Protein AF-A0A7C5HF64-F1 (afdb_monomer)

Secondary structure (DSSP, 8-state):
------GGGSS-HHHHHHHHHHHHHHHHHHHH--HHHHHHHHHHHHHHHHHHHHHHHT---HHHHHHHHHHHHHHHH-S-TTHHHHHHHHHHHHHHHHHT---HHHHHHIIIIIIHHHHHHHHHHHHHHHHHHHHHHHH-

Mean predicted aligned error: 6.25 Å

Structure (mmCIF, N/CA/C/O backbone):
data_AF-A0A7C5HF64-F1
#
_entry.id   AF-A0A7C5HF64-F1
#
loop_
_atom_site.group_PDB
_atom_site.id
_atom_site.type_symbol
_atom_site.label_atom_id
_atom_site.label_alt_id
_atom_site.label_comp_id
_atom_site.label_asym_id
_atom_site.label_entity_id
_atom_site.label_seq_id
_atom_site.pdbx_PDB_ins_code
_atom_site.Cartn_x
_atom_site.Cartn_y
_atom_site.Cartn_z
_atom_site.occupancy
_atom_site.B_iso_or_equiv
_atom_site.auth_seq_id
_atom_site.auth_comp_id
_atom_site.auth_asym_id
_atom_site.auth_atom_id
_atom_site.pdbx_PDB_model_num
ATOM 1 N N . MET A 1 1 ? -4.731 -52.697 -15.157 1.00 44.19 1 MET A N 1
ATOM 2 C CA . MET A 1 1 ? -3.713 -51.680 -15.493 1.00 44.19 1 MET A CA 1
ATOM 3 C C . MET A 1 1 ? -4.264 -50.324 -15.103 1.00 44.19 1 MET A C 1
ATOM 5 O O . MET A 1 1 ? -5.096 -49.771 -15.810 1.00 44.19 1 MET A O 1
ATOM 9 N N . GLN A 1 2 ? -3.896 -49.871 -13.909 1.00 47.72 2 GLN A N 1
ATOM 10 C CA . GLN A 1 2 ? -4.295 -48.584 -13.355 1.00 47.72 2 GLN A CA 1
ATOM 11 C C . GLN A 1 2 ? -3.498 -47.522 -14.114 1.00 47.72 2 GLN A C 1
ATOM 13 O O . GLN A 1 2 ? -2.273 -47.517 -14.053 1.00 47.72 2 GLN A O 1
ATOM 18 N N . LYS A 1 3 ? -4.183 -46.726 -14.940 1.00 54.62 3 LYS A N 1
ATOM 19 C CA . LYS A 1 3 ? -3.565 -45.662 -15.732 1.00 54.62 3 LYS A CA 1
ATOM 20 C C . LYS A 1 3 ? -2.963 -44.674 -14.733 1.00 54.62 3 LYS A C 1
ATOM 22 O O . LYS A 1 3 ? -3.710 -44.076 -13.966 1.00 54.62 3 LYS A O 1
ATOM 27 N N . GLU A 1 4 ? -1.638 -44.579 -14.685 1.00 58.34 4 GLU A N 1
ATOM 28 C CA . GLU A 1 4 ? -0.940 -43.530 -13.943 1.00 58.34 4 GLU A CA 1
ATOM 29 C C . GLU A 1 4 ? -1.442 -42.190 -14.488 1.00 58.34 4 GLU A C 1
ATOM 31 O O . GLU A 1 4 ? -1.063 -41.761 -15.580 1.00 58.34 4 GLU A O 1
ATOM 36 N N . GLU A 1 5 ? -2.382 -41.564 -13.778 1.00 59.50 5 GLU A N 1
ATOM 37 C CA . GLU A 1 5 ? -2.756 -40.188 -14.065 1.00 59.50 5 GLU A CA 1
ATOM 38 C C . GLU A 1 5 ? -1.505 -39.344 -13.864 1.00 59.50 5 GLU A C 1
ATOM 40 O O . GLU A 1 5 ? -0.958 -39.241 -12.762 1.00 59.50 5 GLU A O 1
ATOM 45 N N . THR A 1 6 ? -1.012 -38.795 -14.969 1.00 66.31 6 THR A N 1
ATOM 46 C CA . THR A 1 6 ? 0.191 -37.973 -15.015 1.00 66.31 6 THR A CA 1
ATOM 47 C C . THR A 1 6 ? 0.026 -36.835 -14.005 1.00 66.31 6 THR A C 1
ATOM 49 O O . THR A 1 6 ? -1.057 -36.266 -13.910 1.00 66.31 6 THR A O 1
ATOM 52 N N . PHE A 1 7 ? 1.071 -36.466 -13.257 1.00 62.62 7 PHE A N 1
ATOM 53 C CA . PHE A 1 7 ? 1.047 -35.396 -12.236 1.00 62.62 7 PHE A CA 1
ATOM 54 C C . PHE A 1 7 ? 0.316 -34.108 -12.688 1.00 62.62 7 PHE A C 1
ATOM 56 O O . PHE A 1 7 ? -0.378 -33.461 -11.908 1.00 62.62 7 PHE A O 1
ATOM 63 N N . LEU A 1 8 ? 0.390 -33.803 -13.987 1.00 58.72 8 LEU A N 1
ATOM 64 C CA . LEU A 1 8 ? -0.276 -32.682 -14.653 1.00 58.72 8 LEU A CA 1
ATOM 65 C C . LEU A 1 8 ? -1.816 -32.776 -14.713 1.00 58.72 8 LEU A C 1
ATOM 67 O O . LEU A 1 8 ? -2.474 -31.746 -14.805 1.00 58.72 8 LEU A O 1
ATOM 71 N N . GLN A 1 9 ? -2.408 -33.975 -14.656 1.00 62.06 9 GLN A N 1
ATOM 72 C CA . GLN A 1 9 ? -3.864 -34.180 -14.603 1.00 62.06 9 GLN A CA 1
ATOM 73 C C . GLN A 1 9 ? -4.451 -33.962 -13.203 1.00 62.06 9 GLN A C 1
ATOM 75 O O . GLN A 1 9 ? -5.618 -33.595 -13.099 1.00 62.06 9 GLN A O 1
ATOM 80 N N . LYS A 1 10 ? -3.646 -34.116 -12.141 1.00 64.56 10 LYS A N 1
ATOM 81 C CA . LYS A 1 10 ? -4.049 -33.806 -10.755 1.00 64.56 10 LYS A CA 1
ATOM 82 C C . LYS A 1 10 ? -4.013 -32.310 -10.432 1.00 64.56 10 LYS A C 1
ATOM 84 O O . LYS A 1 10 ? -4.571 -31.892 -9.420 1.00 64.56 10 LYS A O 1
ATOM 89 N N . LEU A 1 11 ? -3.355 -31.505 -11.266 1.00 65.31 11 LEU A N 1
ATOM 90 C CA . LEU A 1 11 ? -3.334 -30.054 -11.129 1.00 65.31 11 LEU A CA 1
ATOM 91 C C . LEU A 1 11 ? -4.644 -29.468 -11.660 1.00 65.31 11 LEU A C 1
ATOM 93 O O . LEU A 1 11 ? -4.989 -29.624 -12.832 1.00 65.31 11 LEU A O 1
ATOM 97 N N . ASP A 1 12 ? -5.363 -28.757 -10.793 1.00 79.88 12 ASP A N 1
ATOM 98 C CA . ASP A 1 12 ? -6.519 -27.961 -11.193 1.00 79.88 12 ASP A CA 1
ATOM 99 C C . ASP A 1 12 ? -6.072 -26.913 -12.224 1.00 79.88 12 ASP A C 1
ATOM 101 O O . ASP A 1 12 ? -5.378 -25.939 -11.905 1.00 79.88 12 ASP A O 1
ATOM 105 N N . LYS A 1 13 ? -6.471 -27.134 -13.483 1.00 82.38 13 LYS A N 1
ATOM 106 C CA . LYS A 1 13 ? -6.118 -26.288 -14.631 1.00 82.38 13 LYS A CA 1
ATOM 107 C C . LYS A 1 13 ? -6.415 -24.814 -14.366 1.00 82.38 13 LYS A C 1
ATOM 109 O O . LYS A 1 13 ? -5.669 -23.953 -14.832 1.00 82.38 13 LYS A O 1
ATOM 114 N N . LYS A 1 14 ? -7.476 -24.513 -13.607 1.00 86.94 14 LYS A N 1
ATOM 115 C CA . LYS A 1 14 ? -7.871 -23.137 -13.301 1.00 86.94 14 LYS A CA 1
ATOM 116 C C . LYS A 1 14 ? -6.860 -22.468 -12.374 1.00 86.94 14 LYS A C 1
ATOM 118 O O . LYS A 1 14 ? -6.414 -21.369 -12.684 1.00 86.94 14 LYS A O 1
ATOM 123 N N . ARG A 1 15 ? -6.437 -23.154 -11.305 1.00 85.19 15 ARG A N 1
ATOM 124 C CA . ARG A 1 15 ? -5.429 -22.655 -10.346 1.00 85.19 15 ARG A CA 1
ATOM 125 C C . ARG A 1 15 ? -4.078 -22.411 -11.014 1.00 85.19 15 ARG A C 1
ATOM 127 O O . ARG A 1 15 ? -3.444 -21.389 -10.760 1.00 85.19 15 ARG A O 1
ATOM 134 N N . PHE A 1 16 ? -3.660 -23.324 -11.890 1.00 89.06 16 PHE A N 1
ATOM 135 C CA . PHE A 1 16 ? -2.407 -23.181 -12.632 1.00 89.06 16 PHE A CA 1
ATOM 136 C C . PHE A 1 16 ? -2.449 -21.984 -13.592 1.00 89.06 16 PHE A C 1
ATOM 138 O O . PHE A 1 16 ? -1.540 -21.156 -13.594 1.00 89.06 16 PHE A O 1
ATOM 145 N N . SER A 1 17 ? -3.544 -21.835 -14.346 1.00 89.06 17 SER A N 1
ATOM 146 C CA . SER A 1 17 ? -3.717 -20.713 -15.273 1.00 89.06 17 SER A CA 1
ATOM 147 C C . SER A 1 17 ? -3.746 -19.360 -14.559 1.00 89.06 17 SER A C 1
ATOM 149 O O . SER A 1 17 ? -3.133 -18.413 -15.048 1.00 89.06 17 SER A O 1
ATOM 151 N N . THR A 1 18 ? -4.429 -19.247 -13.416 1.00 92.88 18 THR A N 1
ATOM 152 C CA . THR A 1 18 ? -4.465 -17.995 -12.644 1.00 92.88 18 THR A CA 1
ATOM 153 C C . THR A 1 18 ? -3.114 -17.670 -12.018 1.00 92.88 18 THR A C 1
ATOM 155 O O . THR A 1 18 ? -2.732 -16.505 -11.988 1.00 92.88 18 THR A O 1
ATOM 158 N N . GLY A 1 19 ? -2.366 -18.683 -11.564 1.00 90.62 19 GLY A N 1
ATOM 159 C CA . GLY A 1 19 ? -1.018 -18.491 -11.026 1.00 90.62 19 GLY A CA 1
ATOM 160 C C . GLY A 1 19 ? -0.060 -17.914 -12.068 1.00 90.62 19 GLY A C 1
ATOM 161 O O . GLY A 1 19 ? 0.597 -16.911 -11.807 1.00 90.62 19 GLY A O 1
ATOM 162 N N . ILE A 1 20 ? -0.047 -18.482 -13.280 1.00 93.62 20 ILE A N 1
ATOM 163 C CA . ILE A 1 20 ? 0.761 -17.955 -14.392 1.00 93.62 20 ILE A CA 1
ATOM 164 C C . ILE A 1 20 ? 0.348 -16.523 -14.742 1.00 93.62 20 ILE A C 1
ATOM 166 O O . ILE A 1 20 ? 1.213 -15.675 -14.945 1.00 93.62 20 ILE A O 1
ATOM 170 N N . ALA A 1 21 ? -0.957 -16.239 -14.789 1.00 94.81 21 ALA A N 1
ATOM 171 C CA . ALA A 1 21 ? -1.450 -14.899 -15.093 1.00 94.81 21 ALA A CA 1
ATOM 172 C C . ALA A 1 21 ? -0.981 -13.858 -14.059 1.00 94.81 21 ALA A C 1
ATOM 174 O O . ALA A 1 21 ? -0.529 -12.784 -14.447 1.00 94.81 21 ALA A O 1
ATOM 175 N N . LEU A 1 22 ? -1.030 -14.180 -12.762 1.00 93.12 22 LEU A N 1
ATOM 176 C CA . LEU A 1 22 ? -0.554 -13.286 -11.700 1.00 93.12 22 LEU A CA 1
ATOM 177 C C . LEU A 1 22 ? 0.951 -13.024 -11.799 1.00 93.12 22 LEU A C 1
ATOM 179 O O . LEU A 1 22 ? 1.371 -11.872 -11.722 1.00 93.12 22 LEU A O 1
ATOM 183 N N . ILE A 1 23 ? 1.754 -14.068 -12.031 1.00 93.00 23 ILE A N 1
ATOM 184 C CA . ILE A 1 23 ? 3.203 -13.918 -12.223 1.00 93.00 23 ILE A CA 1
ATOM 185 C C . ILE A 1 23 ? 3.485 -13.025 -13.434 1.00 93.00 23 ILE A C 1
ATOM 187 O O . ILE A 1 23 ? 4.290 -12.103 -13.335 1.00 93.00 23 ILE A O 1
ATOM 191 N N . ALA A 1 24 ? 2.792 -13.243 -14.555 1.00 95.06 24 ALA A N 1
ATOM 192 C CA . ALA A 1 24 ? 2.957 -12.421 -15.750 1.00 95.06 24 ALA A CA 1
ATOM 193 C C . ALA A 1 24 ? 2.636 -10.942 -15.481 1.00 95.06 24 ALA A C 1
ATOM 195 O O . ALA A 1 24 ? 3.391 -10.073 -15.907 1.00 95.06 24 ALA A O 1
ATOM 196 N N . VAL A 1 25 ? 1.567 -10.645 -14.732 1.00 94.88 25 VAL A N 1
ATOM 197 C CA . VAL A 1 25 ? 1.222 -9.269 -14.335 1.00 94.88 25 VAL A CA 1
ATOM 198 C C . VAL A 1 25 ? 2.332 -8.641 -13.492 1.00 94.88 25 VAL A C 1
ATOM 200 O O . VAL A 1 25 ? 2.762 -7.531 -13.796 1.00 94.88 25 VAL A O 1
ATOM 203 N N . VAL A 1 26 ? 2.835 -9.347 -12.476 1.00 93.19 26 VAL A N 1
ATOM 204 C CA . VAL A 1 26 ? 3.914 -8.839 -11.611 1.00 93.19 26 VAL A CA 1
ATOM 205 C C . VAL A 1 26 ? 5.194 -8.587 -12.412 1.00 93.19 26 VAL A C 1
ATOM 207 O O . VAL A 1 26 ? 5.805 -7.532 -12.262 1.00 93.19 26 VAL A O 1
ATOM 210 N N . VAL A 1 27 ? 5.569 -9.503 -13.309 1.00 93.88 27 VAL A N 1
ATOM 211 C CA . VAL A 1 27 ? 6.749 -9.351 -14.178 1.00 93.88 27 VAL A CA 1
ATOM 212 C C . VAL A 1 27 ? 6.594 -8.164 -15.128 1.00 93.88 27 VAL A C 1
ATOM 214 O O . VAL A 1 27 ? 7.543 -7.406 -15.304 1.00 93.88 27 VAL A O 1
ATOM 217 N N . LEU A 1 28 ? 5.411 -7.959 -15.714 1.00 95.44 28 LEU A N 1
ATOM 218 C CA . LEU A 1 28 ? 5.147 -6.814 -16.590 1.00 95.44 28 LEU A CA 1
ATOM 219 C C . LEU A 1 28 ? 5.254 -5.482 -15.841 1.00 95.44 28 LEU A C 1
ATOM 221 O O . LEU A 1 28 ? 5.841 -4.537 -16.361 1.00 95.44 28 LEU A O 1
ATOM 225 N N . ILE A 1 29 ? 4.721 -5.404 -14.621 1.00 94.69 29 ILE A N 1
ATOM 226 C CA . ILE A 1 29 ? 4.834 -4.205 -13.778 1.00 94.69 29 ILE A CA 1
ATOM 227 C C . ILE A 1 29 ? 6.299 -3.955 -13.409 1.00 94.69 29 ILE A C 1
ATOM 229 O O . ILE A 1 29 ? 6.770 -2.826 -13.533 1.00 94.69 29 ILE A O 1
ATOM 233 N N . GLY A 1 30 ? 7.019 -5.016 -13.033 1.00 93.06 30 GLY A N 1
ATOM 234 C CA . GLY A 1 30 ? 8.459 -4.988 -12.783 1.00 93.06 30 GLY A CA 1
ATOM 235 C C . GLY A 1 30 ? 9.256 -4.463 -13.975 1.00 93.06 30 GLY A C 1
ATOM 236 O O . GLY A 1 30 ? 10.134 -3.627 -13.817 1.00 93.06 30 GLY A O 1
ATOM 237 N N . TRP A 1 31 ? 8.906 -4.901 -15.183 1.00 94.56 31 TRP A N 1
ATOM 238 C CA . TRP A 1 31 ? 9.574 -4.487 -16.414 1.00 94.56 31 TRP A CA 1
ATOM 239 C C . TRP A 1 31 ? 9.312 -3.022 -16.787 1.00 94.56 31 TRP A C 1
ATOM 241 O O . TRP A 1 31 ? 10.198 -2.352 -17.308 1.00 94.56 31 TRP A O 1
ATOM 251 N N . ILE A 1 32 ? 8.088 -2.525 -16.574 1.00 95.75 32 ILE A N 1
ATOM 252 C CA . ILE A 1 32 ? 7.724 -1.135 -16.895 1.00 95.75 32 ILE A CA 1
ATOM 253 C C . ILE A 1 32 ? 8.412 -0.148 -15.941 1.00 95.75 32 ILE A C 1
ATOM 255 O O . ILE A 1 32 ? 8.702 0.972 -16.355 1.00 95.75 32 ILE A O 1
ATOM 259 N N . ASP A 1 33 ? 8.621 -0.551 -14.682 1.00 93.31 33 ASP A N 1
ATOM 260 C CA . ASP A 1 33 ? 9.238 0.249 -13.616 1.00 93.31 33 ASP A CA 1
ATOM 261 C C . ASP A 1 33 ? 8.711 1.697 -13.549 1.00 93.31 33 ASP A C 1
ATOM 263 O O . ASP A 1 33 ? 9.442 2.687 -13.533 1.00 93.31 33 ASP A O 1
ATOM 267 N N . SER A 1 34 ? 7.383 1.834 -13.560 1.00 95.19 34 SER A N 1
ATOM 268 C CA . SER A 1 34 ? 6.723 3.134 -13.448 1.00 95.19 34 SER A CA 1
ATOM 269 C C . SER A 1 34 ? 6.225 3.355 -12.030 1.00 95.19 34 SER A C 1
ATOM 271 O O . SER A 1 34 ? 5.399 2.589 -11.532 1.00 95.19 34 SER A O 1
ATOM 273 N N . ALA A 1 35 ? 6.634 4.465 -11.413 1.00 93.62 35 ALA A N 1
ATOM 274 C CA . ALA A 1 35 ? 6.262 4.768 -10.035 1.00 93.62 35 ALA A CA 1
ATOM 275 C C . ALA A 1 35 ? 4.747 4.840 -9.808 1.00 93.62 35 ALA A C 1
ATOM 277 O O . ALA A 1 35 ? 4.248 4.347 -8.797 1.00 93.62 35 ALA A O 1
ATOM 278 N N . VAL A 1 36 ? 4.001 5.404 -10.763 1.00 96.19 36 VAL A N 1
ATOM 279 C CA . VAL A 1 36 ? 2.534 5.479 -10.690 1.00 96.19 36 VAL A CA 1
ATOM 280 C C . VAL A 1 36 ? 1.913 4.090 -10.810 1.00 96.19 36 VAL A C 1
ATOM 282 O O . VAL A 1 36 ? 0.985 3.774 -10.069 1.00 96.19 36 VAL A O 1
ATOM 285 N N . LEU A 1 37 ? 2.434 3.248 -11.708 1.00 96.38 37 LEU A N 1
ATOM 286 C CA . LEU A 1 37 ? 1.928 1.892 -11.911 1.00 96.38 37 LEU A CA 1
ATOM 287 C C . LEU A 1 37 ? 2.191 1.011 -10.685 1.00 96.38 37 LEU A C 1
ATOM 289 O O . LEU A 1 37 ? 1.272 0.349 -10.207 1.00 96.38 37 LEU A O 1
ATOM 293 N N . THR A 1 38 ? 3.411 1.044 -10.146 1.00 96.00 38 THR A N 1
ATOM 294 C CA . THR A 1 38 ? 3.795 0.290 -8.947 1.00 96.00 38 THR A CA 1
ATOM 295 C C . THR A 1 38 ? 3.000 0.755 -7.730 1.00 96.00 38 THR A C 1
ATOM 297 O O . THR A 1 38 ? 2.461 -0.074 -6.998 1.00 96.00 38 THR A O 1
ATOM 300 N N . TRP A 1 39 ? 2.835 2.069 -7.544 1.00 97.12 39 TRP A N 1
ATOM 301 C CA . TRP A 1 39 ? 1.983 2.619 -6.487 1.00 97.12 39 TRP A CA 1
ATOM 302 C C . TRP A 1 39 ? 0.516 2.193 -6.641 1.00 97.12 39 TRP A C 1
ATOM 304 O O . TRP A 1 39 ? -0.112 1.790 -5.665 1.00 97.12 39 TRP A O 1
ATOM 314 N N . ALA A 1 40 ? -0.045 2.232 -7.850 1.00 97.25 40 ALA A N 1
ATOM 315 C CA . ALA A 1 40 ? -1.430 1.826 -8.076 1.00 97.25 40 ALA A CA 1
ATOM 316 C C . ALA A 1 40 ? -1.627 0.321 -7.835 1.00 97.25 40 ALA A C 1
ATOM 318 O O . ALA A 1 40 ? -2.604 -0.083 -7.205 1.00 97.25 40 ALA A O 1
ATOM 319 N N . PHE A 1 41 ? -0.683 -0.506 -8.292 1.00 96.81 41 PHE A N 1
ATOM 320 C CA . PHE A 1 41 ? -0.714 -1.953 -8.100 1.00 96.81 41 PHE A CA 1
ATOM 321 C C . PHE A 1 41 ? -0.613 -2.343 -6.623 1.00 96.81 41 PHE A C 1
ATOM 323 O O . PHE A 1 41 ? -1.472 -3.072 -6.122 1.00 96.81 41 PHE A O 1
ATOM 330 N N . LEU A 1 42 ? 0.389 -1.816 -5.911 1.00 97.12 42 LEU A N 1
ATOM 331 C CA . LEU A 1 42 ? 0.531 -2.037 -4.471 1.00 97.12 42 LEU A CA 1
ATOM 332 C C . LEU A 1 42 ? -0.680 -1.493 -3.709 1.00 97.12 42 LEU A C 1
ATOM 334 O O . LEU A 1 42 ? -1.120 -2.126 -2.757 1.00 97.12 42 LEU A O 1
ATOM 338 N N . GLY A 1 43 ? -1.268 -0.384 -4.160 1.00 97.19 43 GLY A N 1
ATOM 339 C CA . GLY A 1 43 ? -2.479 0.185 -3.577 1.00 97.19 43 GLY A CA 1
ATOM 340 C C . GLY A 1 43 ? -3.694 -0.714 -3.714 1.00 97.19 43 GLY A C 1
ATOM 341 O O . GLY A 1 43 ? -4.410 -0.931 -2.743 1.00 97.19 43 GLY A O 1
ATOM 342 N N . ALA A 1 44 ? -3.914 -1.283 -4.898 1.00 97.06 44 ALA A N 1
ATOM 343 C CA . ALA A 1 44 ? -4.992 -2.242 -5.105 1.00 97.06 44 ALA A CA 1
ATOM 344 C C . ALA A 1 44 ? -4.809 -3.480 -4.212 1.00 97.06 44 ALA A C 1
ATOM 346 O O . ALA A 1 44 ? -5.745 -3.888 -3.526 1.00 97.06 44 ALA A O 1
ATOM 347 N N . ALA A 1 45 ? -3.596 -4.037 -4.164 1.00 96.88 45 ALA A N 1
ATOM 348 C CA . ALA A 1 45 ? -3.273 -5.170 -3.299 1.00 96.88 45 ALA A CA 1
ATOM 349 C C . ALA A 1 45 ? -3.440 -4.833 -1.804 1.00 96.88 45 ALA A C 1
ATOM 351 O O . ALA A 1 45 ? -3.994 -5.633 -1.051 1.00 96.88 45 ALA A O 1
ATOM 352 N N . PHE A 1 46 ? -3.042 -3.630 -1.387 1.00 96.88 46 PHE A N 1
ATOM 353 C CA . PHE A 1 46 ? -3.224 -3.124 -0.030 1.00 96.88 46 PHE A CA 1
ATOM 354 C C . PHE A 1 46 ? -4.702 -3.048 0.365 1.00 96.88 46 PHE A C 1
ATOM 356 O O . PHE A 1 46 ? -5.069 -3.475 1.458 1.00 96.88 46 PHE A O 1
ATOM 363 N N . MET A 1 47 ? -5.565 -2.564 -0.530 1.00 95.94 47 MET A N 1
ATOM 364 C CA . MET A 1 47 ? -7.009 -2.492 -0.291 1.00 95.94 47 MET A CA 1
ATOM 365 C C . MET A 1 47 ? -7.638 -3.874 -0.096 1.00 95.94 47 MET A C 1
ATOM 367 O O . MET A 1 47 ? -8.429 -4.061 0.831 1.00 95.94 47 MET A O 1
ATOM 371 N N . PHE A 1 48 ? -7.254 -4.857 -0.916 1.00 95.88 48 PHE A N 1
ATOM 372 C CA . PHE A 1 48 ? -7.689 -6.242 -0.718 1.00 95.88 48 PHE A CA 1
ATOM 373 C C . PHE A 1 48 ? -7.202 -6.796 0.622 1.00 95.88 48 PHE A C 1
ATOM 375 O O . PHE A 1 48 ? -8.000 -7.335 1.384 1.00 95.88 48 PHE A O 1
ATOM 382 N N . ALA A 1 49 ? -5.930 -6.581 0.961 1.00 95.06 49 ALA A N 1
ATOM 383 C CA . ALA A 1 49 ? -5.374 -7.032 2.231 1.00 95.06 49 ALA A CA 1
ATOM 384 C C . ALA A 1 49 ? -6.060 -6.370 3.441 1.00 95.06 49 ALA A C 1
ATOM 386 O O . ALA A 1 49 ? -6.242 -7.012 4.478 1.00 95.06 49 ALA A O 1
ATOM 387 N N . LEU A 1 50 ? -6.454 -5.094 3.330 1.00 94.56 50 LEU A N 1
ATOM 388 C CA . LEU A 1 50 ? -7.193 -4.387 4.379 1.00 94.56 50 LEU A CA 1
ATOM 389 C C . LEU A 1 50 ? -8.565 -5.012 4.582 1.00 94.56 50 LEU A C 1
ATOM 391 O O . LEU A 1 50 ? -8.954 -5.282 5.717 1.00 94.56 50 LEU A O 1
ATOM 395 N N . TYR A 1 51 ? -9.283 -5.244 3.484 1.00 93.69 51 TYR A N 1
ATOM 396 C CA . TYR A 1 51 ? -10.589 -5.885 3.512 1.00 93.69 51 TYR A CA 1
ATOM 397 C C . TYR A 1 51 ? -10.518 -7.272 4.163 1.00 93.69 51 TYR A C 1
ATOM 399 O O . TYR A 1 51 ? -11.255 -7.548 5.110 1.00 93.69 51 TYR A O 1
ATOM 407 N N . GLU A 1 52 ? -9.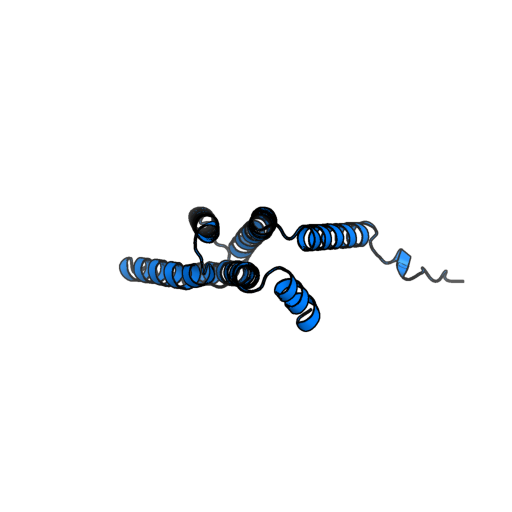576 -8.107 3.723 1.00 93.25 52 GLU A N 1
ATOM 408 C CA . GLU A 1 52 ? -9.379 -9.450 4.272 1.00 93.25 52 GLU A CA 1
ATOM 409 C C . GLU A 1 52 ? -8.988 -9.414 5.751 1.00 93.25 52 GLU A C 1
ATOM 411 O O . GLU A 1 52 ? -9.528 -10.177 6.550 1.00 93.25 52 GLU A O 1
ATOM 416 N N . THR A 1 53 ? -8.107 -8.494 6.154 1.00 93.06 53 THR A N 1
ATOM 417 C CA . THR A 1 53 ? -7.709 -8.361 7.562 1.00 93.06 53 THR A CA 1
ATOM 418 C C . THR A 1 53 ? -8.874 -7.919 8.446 1.00 93.06 53 THR A C 1
ATOM 420 O O . THR A 1 53 ? -9.057 -8.462 9.536 1.00 93.06 53 THR A O 1
ATOM 423 N N . MET A 1 54 ? -9.692 -6.962 7.999 1.00 91.94 54 MET A N 1
ATOM 424 C CA . MET A 1 54 ? -10.885 -6.547 8.744 1.00 91.94 54 MET A CA 1
ATOM 425 C C . MET A 1 54 ? -11.856 -7.716 8.923 1.00 91.94 54 MET A C 1
ATOM 427 O O . MET A 1 54 ? -12.356 -7.932 10.029 1.00 91.94 54 MET A O 1
ATOM 431 N N . GLN A 1 55 ? -12.054 -8.517 7.873 1.00 92.25 55 GLN A N 1
ATOM 432 C CA . GLN A 1 55 ? -12.884 -9.717 7.934 1.00 92.25 55 GLN A CA 1
ATOM 433 C C . GLN A 1 55 ? -12.295 -10.772 8.884 1.00 92.25 55 GLN A C 1
ATOM 435 O O . GLN A 1 55 ? -13.027 -11.346 9.690 1.00 92.25 55 GLN A O 1
ATOM 440 N N . LEU A 1 56 ? -10.977 -10.988 8.844 1.00 91.88 56 LEU A N 1
ATOM 441 C CA . LEU A 1 56 ? -10.260 -11.928 9.711 1.00 91.88 56 LEU A CA 1
ATOM 442 C C . LEU A 1 56 ? -10.351 -11.538 11.193 1.00 91.88 56 LEU A C 1
ATOM 444 O O . LEU A 1 56 ? -10.481 -12.402 12.058 1.00 91.88 56 LEU A O 1
ATOM 448 N N . LEU A 1 57 ? -10.293 -10.240 11.492 1.00 90.50 57 LEU A N 1
ATOM 449 C CA . LEU A 1 57 ? -10.357 -9.712 12.857 1.00 90.50 57 LEU A CA 1
ATOM 450 C C . LEU A 1 57 ? -11.792 -9.483 13.358 1.00 90.50 57 LEU A C 1
ATOM 452 O O . LEU A 1 57 ? -11.978 -9.170 14.540 1.00 90.50 57 LEU A O 1
ATOM 456 N N . GLY A 1 58 ? -12.795 -9.651 12.490 1.00 89.25 58 GLY A N 1
ATOM 457 C CA . GLY A 1 58 ? -14.203 -9.405 12.799 1.00 89.25 58 GLY A CA 1
ATOM 458 C C . GLY A 1 58 ? -14.505 -7.930 13.075 1.00 89.25 58 GLY A C 1
ATOM 459 O O . GLY A 1 58 ? -15.288 -7.625 13.972 1.00 89.25 58 GLY A O 1
ATOM 460 N N . ILE A 1 59 ? -13.841 -7.018 12.360 1.00 87.94 59 ILE A N 1
ATOM 461 C CA . ILE A 1 59 ? -14.001 -5.569 12.510 1.00 87.94 59 ILE A CA 1
ATOM 462 C C . ILE A 1 59 ? -14.928 -5.052 11.409 1.00 87.94 59 ILE A C 1
ATOM 464 O O . ILE A 1 59 ? -14.565 -5.059 10.238 1.00 87.94 59 ILE A O 1
ATOM 468 N N . ASP A 1 60 ? -16.101 -4.557 11.804 1.00 84.12 60 ASP A N 1
ATOM 469 C CA . ASP A 1 60 ? -17.108 -3.975 10.903 1.00 84.12 60 ASP A CA 1
ATOM 470 C C . ASP A 1 60 ? -17.107 -2.435 10.991 1.00 84.12 60 ASP A C 1
ATOM 472 O O . ASP A 1 60 ? -18.106 -1.788 11.303 1.00 84.12 60 ASP A O 1
ATOM 476 N N . ASP A 1 61 ? -15.925 -1.832 10.821 1.00 85.06 61 ASP A N 1
ATOM 477 C CA . ASP A 1 61 ? -15.727 -0.378 10.888 1.00 85.06 61 ASP A CA 1
ATOM 478 C C . ASP A 1 61 ? -15.222 0.161 9.544 1.00 85.06 61 ASP A C 1
ATOM 480 O O . ASP A 1 61 ? -14.019 0.268 9.291 1.00 85.06 61 ASP A O 1
ATOM 484 N N . ASN A 1 62 ? -16.165 0.558 8.685 1.00 86.50 62 ASN A N 1
ATOM 485 C CA . ASN A 1 62 ? -15.881 1.108 7.353 1.00 86.50 62 ASN A CA 1
ATOM 486 C C . ASN A 1 62 ? -14.971 2.350 7.374 1.00 86.50 62 ASN A C 1
ATOM 488 O O . ASN A 1 62 ? -14.361 2.686 6.356 1.00 86.50 62 ASN A O 1
ATOM 492 N N . LYS A 1 63 ? -14.843 3.044 8.515 1.00 89.69 63 LYS A N 1
ATOM 493 C CA . LYS A 1 63 ? -13.960 4.213 8.630 1.00 89.69 63 LYS A CA 1
ATOM 494 C C . LYS A 1 63 ? -12.493 3.820 8.509 1.00 89.69 63 LYS A C 1
ATOM 496 O O . LYS A 1 63 ? -11.717 4.592 7.954 1.00 89.69 63 LYS A O 1
ATOM 501 N N . LEU A 1 64 ? -12.120 2.622 8.969 1.00 88.88 64 LEU A N 1
ATOM 502 C CA . LEU A 1 64 ? -10.744 2.126 8.883 1.00 88.88 64 LEU A CA 1
ATOM 503 C C . LEU A 1 64 ? -10.295 1.965 7.431 1.00 88.88 64 LEU A C 1
ATOM 505 O O . LEU A 1 64 ? -9.169 2.326 7.098 1.00 88.88 64 LEU A O 1
ATOM 509 N N . TYR A 1 65 ? -11.198 1.529 6.553 1.00 89.69 65 TYR A N 1
ATOM 510 C CA . TYR A 1 65 ? -10.934 1.473 5.117 1.00 89.69 65 TYR A CA 1
ATOM 511 C C . TYR A 1 65 ? -10.698 2.872 4.529 1.00 89.69 65 TYR A C 1
ATOM 513 O O . TYR A 1 65 ? -9.761 3.084 3.761 1.00 89.69 65 TYR A O 1
ATOM 521 N N . GLY A 1 66 ? -11.498 3.857 4.953 1.00 92.06 66 GLY A N 1
ATOM 522 C CA . GLY A 1 66 ? -11.312 5.262 4.581 1.00 92.06 66 GLY A CA 1
ATOM 523 C C . GLY A 1 66 ? -9.974 5.840 5.055 1.00 92.06 66 GLY A C 1
ATOM 524 O O . GLY A 1 66 ? -9.293 6.520 4.289 1.00 92.06 66 GLY A O 1
ATOM 525 N N . TYR A 1 67 ? -9.557 5.538 6.289 1.00 92.00 67 TYR A N 1
ATOM 526 C CA . TYR A 1 67 ? -8.248 5.948 6.806 1.00 92.00 67 TYR A CA 1
ATOM 527 C C . TYR A 1 67 ? -7.097 5.274 6.058 1.00 92.00 67 TYR A C 1
ATOM 529 O O . TYR A 1 67 ? -6.132 5.951 5.709 1.00 92.00 67 TYR A O 1
ATOM 537 N N . GLY A 1 68 ? -7.215 3.980 5.750 1.00 93.81 68 GLY A N 1
ATOM 538 C CA . GLY A 1 68 ? -6.249 3.260 4.922 1.00 93.81 68 GLY A CA 1
ATOM 539 C C . GLY A 1 68 ? -6.095 3.896 3.539 1.00 93.81 68 GLY A C 1
ATOM 540 O O . GLY A 1 68 ? -4.979 4.186 3.112 1.00 93.81 68 GLY A O 1
ATOM 541 N N . ALA A 1 69 ? -7.209 4.211 2.875 1.00 94.62 69 ALA A N 1
ATOM 542 C CA . ALA A 1 69 ? -7.202 4.908 1.591 1.00 94.62 69 ALA A CA 1
ATOM 543 C C . ALA A 1 69 ? -6.547 6.288 1.666 1.00 94.62 69 ALA A C 1
ATOM 545 O O . ALA A 1 69 ? -5.739 6.631 0.805 1.00 94.62 69 ALA A O 1
ATOM 546 N N . LEU A 1 70 ? -6.839 7.062 2.711 1.00 95.25 70 LEU A N 1
ATOM 547 C CA . LEU A 1 70 ? -6.220 8.367 2.916 1.00 95.25 70 LEU A CA 1
ATOM 548 C C . LEU A 1 70 ? -4.701 8.251 3.100 1.00 95.25 70 LEU A C 1
ATOM 550 O O . LEU A 1 70 ? -3.953 8.970 2.440 1.00 95.25 70 LEU A O 1
ATOM 554 N N . ILE A 1 71 ? -4.242 7.322 3.944 1.00 95.50 71 ILE A N 1
ATOM 555 C CA . ILE A 1 71 ? -2.812 7.055 4.156 1.00 95.50 71 ILE A CA 1
ATOM 556 C C . ILE A 1 71 ? -2.141 6.664 2.835 1.00 95.50 71 ILE A C 1
ATOM 558 O O . ILE A 1 71 ? -1.072 7.183 2.519 1.00 95.50 71 ILE A O 1
ATOM 562 N N . TRP A 1 72 ? -2.780 5.811 2.031 1.00 96.94 72 TRP A N 1
ATOM 563 C CA . TRP A 1 72 ? -2.244 5.386 0.737 1.00 96.94 72 TRP A CA 1
ATOM 564 C C . TRP A 1 72 ? -2.171 6.514 -0.302 1.00 96.94 72 TRP A C 1
ATOM 566 O O . TRP A 1 72 ? -1.244 6.576 -1.108 1.00 96.94 72 TRP A O 1
ATOM 576 N N . LEU A 1 73 ? -3.130 7.440 -0.291 1.00 96.75 73 LEU A N 1
ATOM 577 C CA . LEU A 1 73 ? -3.080 8.621 -1.154 1.00 96.75 73 LEU A CA 1
ATOM 578 C C . LEU A 1 73 ? -1.952 9.571 -0.735 1.00 96.75 73 LEU A C 1
ATOM 580 O O . LEU A 1 73 ? -1.224 10.077 -1.588 1.00 96.75 73 LEU A O 1
ATOM 584 N N . ILE A 1 74 ? -1.761 9.780 0.570 1.00 96.50 74 ILE A N 1
ATOM 585 C CA . ILE A 1 74 ? -0.664 10.603 1.102 1.00 96.50 74 ILE A CA 1
ATOM 586 C C . ILE A 1 74 ? 0.696 9.959 0.792 1.00 96.50 74 ILE A C 1
ATOM 588 O O . ILE A 1 74 ? 1.646 10.666 0.447 1.00 96.50 74 ILE A O 1
ATOM 592 N N . SER A 1 75 ? 0.785 8.626 0.844 1.00 96.19 75 SER A N 1
ATOM 593 C CA . SER A 1 75 ? 2.021 7.880 0.586 1.00 96.19 75 SER A CA 1
ATOM 594 C C . SER A 1 75 ? 2.572 8.096 -0.824 1.00 96.19 75 SER A C 1
ATOM 596 O O . SER A 1 75 ? 3.777 7.962 -1.027 1.00 96.19 75 SER A O 1
ATOM 598 N N . PHE A 1 76 ? 1.743 8.498 -1.794 1.00 95.56 76 PHE A N 1
ATOM 599 C CA . PHE A 1 76 ? 2.206 8.849 -3.136 1.00 95.56 76 PHE A CA 1
ATOM 600 C C . PHE A 1 76 ? 3.137 10.071 -3.124 1.00 95.56 76 PHE A C 1
ATOM 602 O O . PHE A 1 76 ? 4.224 10.029 -3.701 1.00 95.56 76 PHE A O 1
ATOM 609 N N . PHE A 1 77 ? 2.749 11.129 -2.410 1.00 94.69 77 PHE A N 1
ATOM 610 C CA . PHE A 1 77 ? 3.464 12.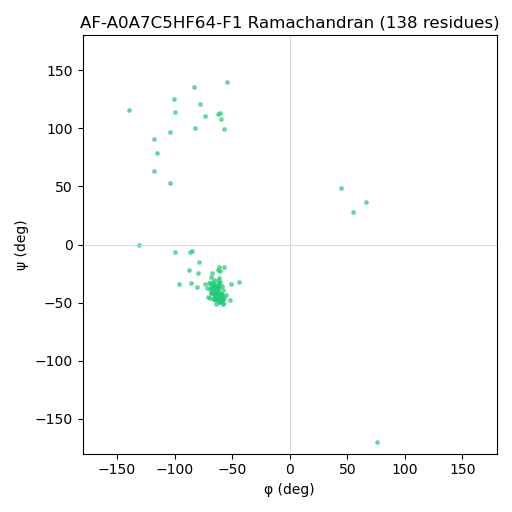410 -2.390 1.00 94.69 77 PHE A CA 1
ATOM 611 C C . PHE A 1 77 ? 4.577 12.474 -1.343 1.00 94.69 77 PHE A C 1
ATOM 613 O O . PHE A 1 77 ? 5.483 13.294 -1.454 1.00 94.69 77 PHE A O 1
ATOM 620 N N . TYR A 1 78 ? 4.509 11.628 -0.319 1.00 94.06 78 TYR A N 1
ATOM 621 C CA . TYR A 1 78 ? 5.461 11.643 0.782 1.00 94.06 78 TYR A CA 1
ATOM 622 C C . TYR A 1 78 ? 6.742 10.862 0.445 1.00 94.06 78 TYR A C 1
ATOM 624 O O . TYR A 1 78 ? 6.668 9.765 -0.116 1.00 94.06 78 TYR A O 1
ATOM 632 N N . SER A 1 79 ? 7.916 11.415 0.771 1.00 90.19 79 SER A N 1
ATOM 633 C CA . SER A 1 79 ? 9.210 10.811 0.406 1.00 90.19 79 SER A CA 1
ATOM 634 C C . SER A 1 79 ? 9.453 9.464 1.091 1.00 90.19 79 SER A C 1
ATOM 636 O O . SER A 1 79 ? 9.854 8.521 0.415 1.00 90.19 79 SER A O 1
ATOM 638 N N . ASN A 1 80 ? 9.135 9.363 2.387 1.00 93.56 80 ASN A N 1
ATOM 639 C CA . ASN A 1 80 ? 9.348 8.169 3.217 1.00 93.56 80 ASN A CA 1
ATOM 640 C C . ASN A 1 80 ? 7.999 7.593 3.677 1.00 93.56 80 ASN A C 1
ATOM 642 O O . ASN A 1 80 ? 7.528 7.897 4.774 1.00 93.56 80 ASN A O 1
ATOM 646 N N . PRO A 1 81 ? 7.278 6.858 2.815 1.00 94.06 81 PRO A N 1
ATOM 647 C CA . PRO A 1 81 ? 5.906 6.443 3.102 1.00 94.06 81 PRO A CA 1
ATOM 648 C C . PRO A 1 81 ? 5.781 5.536 4.338 1.00 94.06 81 PRO A C 1
ATOM 650 O O . PRO A 1 81 ? 4.710 5.485 4.934 1.00 94.06 81 PRO A O 1
ATOM 653 N N . ASP A 1 82 ? 6.849 4.859 4.749 1.00 93.69 82 ASP A N 1
ATOM 654 C CA . ASP A 1 82 ? 6.942 4.050 5.966 1.00 93.69 82 ASP A CA 1
ATOM 655 C C . ASP A 1 82 ? 6.759 4.864 7.260 1.00 93.69 82 ASP A C 1
ATOM 657 O O . ASP A 1 82 ? 6.102 4.385 8.188 1.00 93.69 82 ASP A O 1
ATOM 661 N N . ASP A 1 83 ? 7.193 6.127 7.303 1.00 94.00 83 ASP A N 1
ATOM 662 C CA . ASP A 1 83 ? 6.995 7.006 8.468 1.00 94.00 83 ASP A CA 1
ATOM 663 C C . ASP A 1 83 ? 5.502 7.246 8.775 1.00 94.00 83 ASP A C 1
ATOM 665 O O . ASP A 1 83 ? 5.102 7.436 9.932 1.00 94.00 83 ASP A O 1
ATOM 669 N N . LEU A 1 84 ? 4.643 7.190 7.746 1.00 93.62 84 LEU A N 1
ATOM 670 C CA . LEU A 1 84 ? 3.196 7.385 7.886 1.00 93.62 84 LEU A CA 1
ATOM 671 C C . LEU A 1 84 ? 2.559 6.325 8.787 1.00 93.62 84 LEU A C 1
ATOM 673 O O . LEU A 1 84 ? 1.581 6.627 9.473 1.00 93.62 84 LEU A O 1
ATOM 677 N N . PHE A 1 85 ? 3.107 5.106 8.824 1.00 91.06 85 PHE A N 1
ATOM 678 C CA . PHE A 1 85 ? 2.619 4.053 9.713 1.00 91.06 85 PHE A CA 1
ATOM 679 C C . PHE A 1 85 ? 2.806 4.439 11.187 1.00 91.06 85 PHE A C 1
ATOM 681 O O . PHE A 1 85 ? 1.872 4.294 11.983 1.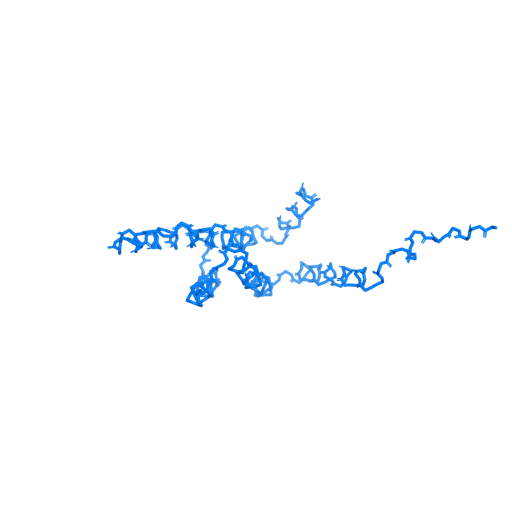00 91.06 85 PHE A O 1
ATOM 688 N N . PHE A 1 86 ? 3.980 4.961 11.554 1.00 91.38 86 PHE A N 1
ATOM 689 C CA . PHE A 1 86 ? 4.252 5.381 12.928 1.00 91.38 86 PHE A CA 1
ATOM 690 C C . PHE A 1 86 ? 3.343 6.540 13.329 1.00 91.38 86 PHE A C 1
ATOM 692 O O . PHE A 1 86 ? 2.707 6.490 14.383 1.00 91.38 86 PHE A O 1
ATOM 699 N N . LEU A 1 87 ? 3.213 7.545 12.458 1.00 92.44 87 LEU A N 1
ATOM 700 C CA . LEU A 1 87 ? 2.341 8.692 12.695 1.00 92.44 87 LEU A CA 1
ATOM 701 C C . LEU A 1 87 ? 0.877 8.267 12.873 1.00 92.44 87 LEU A C 1
ATOM 703 O O . LEU A 1 87 ? 0.235 8.664 13.847 1.00 92.44 87 LEU A O 1
ATOM 707 N N . ALA A 1 88 ? 0.356 7.434 11.969 1.00 91.12 88 ALA A N 1
ATOM 708 C CA . ALA A 1 88 ? -1.015 6.937 12.039 1.00 91.12 88 ALA A CA 1
ATOM 709 C C . ALA A 1 88 ? -1.263 6.132 13.321 1.00 91.12 88 ALA A C 1
ATOM 711 O O . ALA A 1 88 ? -2.281 6.333 13.984 1.00 91.12 88 ALA A O 1
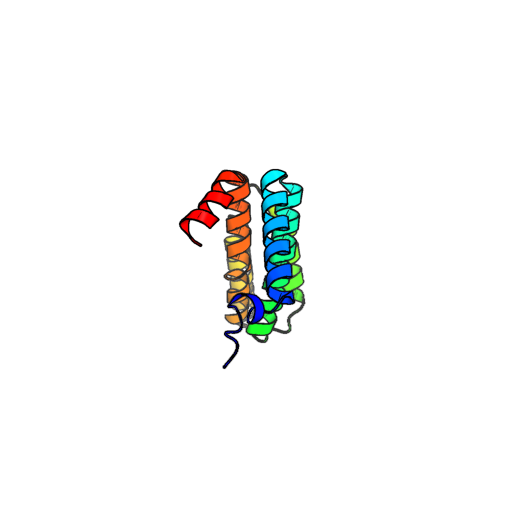ATOM 712 N N . SER A 1 89 ? -0.312 5.277 13.707 1.00 90.19 89 SER A N 1
ATOM 713 C CA . SER A 1 89 ? -0.407 4.460 14.920 1.00 90.19 89 SER A CA 1
ATOM 714 C C . SER A 1 89 ? -0.414 5.313 16.187 1.00 90.19 89 SER A C 1
ATOM 716 O O . SER A 1 89 ? -1.239 5.082 17.069 1.00 90.19 89 SER A O 1
ATOM 718 N N . ILE A 1 90 ? 0.452 6.330 16.269 1.00 92.62 90 ILE A N 1
ATOM 719 C CA . ILE A 1 90 ? 0.493 7.265 17.403 1.00 92.62 90 ILE A CA 1
ATOM 720 C C . ILE A 1 90 ? -0.833 8.019 17.510 1.00 92.62 90 ILE A C 1
ATOM 722 O O . ILE A 1 90 ? -1.435 8.033 18.580 1.00 92.62 90 ILE A O 1
ATOM 726 N N . ILE A 1 91 ? -1.327 8.593 16.407 1.00 92.06 91 ILE A N 1
ATOM 727 C CA . ILE A 1 91 ? -2.593 9.340 16.395 1.00 92.06 91 ILE A CA 1
ATOM 728 C C . ILE A 1 91 ? -3.761 8.438 16.812 1.00 92.06 91 ILE A C 1
ATOM 730 O O . ILE A 1 91 ? -4.564 8.832 17.661 1.00 92.06 91 ILE A O 1
ATOM 734 N N . ALA A 1 92 ? -3.848 7.229 16.252 1.00 89.75 92 ALA A N 1
ATOM 735 C CA . ALA A 1 92 ? -4.904 6.275 16.572 1.00 89.75 92 ALA A CA 1
ATOM 736 C C . ALA A 1 92 ? -4.874 5.882 18.056 1.00 89.75 92 ALA A C 1
ATOM 738 O O . ALA A 1 92 ? -5.891 5.999 18.740 1.00 89.75 92 ALA A O 1
ATOM 739 N N . LEU A 1 93 ? -3.706 5.498 18.581 1.00 91.50 93 LEU A N 1
ATOM 740 C CA . LEU A 1 93 ? -3.536 5.141 19.991 1.00 91.50 93 LEU A CA 1
ATOM 741 C C . LEU A 1 93 ? -3.869 6.309 20.922 1.00 91.50 93 LEU A C 1
ATOM 743 O O . LEU A 1 93 ? -4.622 6.129 21.878 1.00 91.50 93 LEU A O 1
ATOM 747 N N . SER A 1 94 ? -3.360 7.511 20.638 1.00 92.19 94 SER A N 1
ATOM 748 C CA . SER A 1 94 ? -3.660 8.707 21.430 1.00 92.19 94 SER A CA 1
ATOM 749 C C . SER A 1 94 ? -5.157 9.004 21.461 1.00 92.19 94 SER A C 1
ATOM 751 O O . SER A 1 94 ? -5.696 9.305 22.526 1.00 92.19 94 SER A O 1
ATOM 753 N N . TRP A 1 95 ? -5.849 8.876 20.326 1.00 91.44 95 TRP A N 1
ATOM 754 C CA . TRP A 1 95 ? -7.293 9.087 20.249 1.00 91.44 95 TRP A CA 1
ATOM 755 C C . TRP A 1 95 ? -8.080 8.051 21.060 1.00 91.44 95 TRP A C 1
ATOM 757 O O . TRP A 1 95 ? -9.001 8.403 21.797 1.00 91.44 95 TRP A O 1
ATOM 767 N N . MET A 1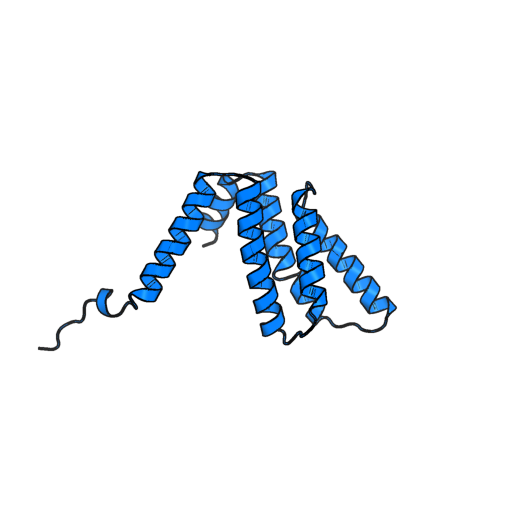 96 ? -7.695 6.778 20.967 1.00 91.00 96 MET A N 1
ATOM 768 C CA . MET A 1 96 ? -8.339 5.680 21.694 1.00 91.00 96 MET A CA 1
ATOM 769 C C . MET A 1 96 ? -8.156 5.809 23.207 1.00 91.00 96 MET A C 1
ATOM 771 O O . MET A 1 96 ? -9.116 5.649 23.960 1.00 91.00 96 MET A O 1
ATOM 775 N N . VAL A 1 97 ? -6.947 6.165 23.653 1.00 93.56 97 VAL A N 1
ATOM 776 C CA . VAL A 1 97 ? -6.649 6.431 25.067 1.00 93.56 97 VAL A CA 1
ATOM 777 C C . VAL A 1 97 ? -7.423 7.649 25.564 1.00 93.56 97 VAL A C 1
ATOM 779 O O . VAL A 1 97 ? -8.037 7.584 26.624 1.00 93.56 97 VAL A O 1
ATOM 782 N N . TYR A 1 98 ? -7.477 8.733 24.785 1.00 94.31 98 TYR A N 1
ATOM 783 C CA . TYR A 1 98 ? -8.252 9.927 25.135 1.00 94.31 98 TYR A CA 1
ATOM 784 C C . TYR A 1 98 ? -9.746 9.626 25.333 1.00 94.31 98 TYR A C 1
ATOM 786 O O . TYR A 1 98 ? -10.389 10.200 26.211 1.00 94.31 98 TYR A O 1
ATOM 794 N N . LYS A 1 99 ? -10.302 8.702 24.540 1.00 92.69 99 LYS A N 1
ATOM 795 C CA . LYS A 1 99 ? -11.697 8.254 24.654 1.00 92.69 99 LYS A CA 1
ATOM 796 C C . LYS A 1 99 ? -11.921 7.145 25.685 1.00 92.69 99 LYS A C 1
ATOM 798 O O . LYS A 1 99 ? -13.073 6.829 25.950 1.00 92.69 99 LYS A O 1
ATOM 803 N N . ASN A 1 100 ? -10.867 6.599 26.298 1.00 88.50 100 ASN A N 1
ATOM 804 C CA . ASN A 1 100 ? -10.916 5.388 27.130 1.00 88.50 100 ASN A CA 1
ATOM 805 C C . ASN A 1 100 ? -11.535 4.167 26.409 1.00 88.50 100 ASN A C 1
ATOM 807 O O . ASN A 1 100 ? -12.078 3.270 27.046 1.00 88.50 100 ASN A O 1
ATOM 811 N N . GLU A 1 101 ? -11.423 4.108 25.080 1.00 87.88 101 GLU A N 1
ATOM 812 C CA . GLU A 1 101 ? -11.979 3.052 24.221 1.00 87.88 101 GLU A CA 1
ATOM 813 C C . GLU A 1 101 ? -10.840 2.319 23.498 1.00 87.88 101 GLU A C 1
ATOM 815 O O . GLU A 1 101 ? -10.687 2.377 22.275 1.00 87.88 101 GLU A O 1
ATOM 820 N N . VAL A 1 102 ? -9.970 1.665 24.272 1.00 86.00 102 VAL A N 1
ATOM 821 C CA . VAL A 1 102 ? -8.784 0.994 23.727 1.00 86.00 102 VAL A CA 1
ATOM 822 C C . VAL A 1 102 ? -9.143 -0.389 23.183 1.00 86.00 102 VAL A C 1
ATOM 824 O O . VAL A 1 102 ? -9.239 -1.369 23.914 1.00 86.00 102 VAL A O 1
ATOM 827 N N . ASP A 1 103 ? -9.293 -0.460 21.866 1.00 86.00 103 ASP A N 1
ATOM 828 C CA . ASP A 1 103 ? -9.402 -1.689 21.084 1.00 86.00 103 ASP A CA 1
ATOM 829 C C . ASP A 1 103 ? -8.096 -2.007 20.332 1.00 86.00 103 ASP A C 1
ATOM 831 O O . ASP A 1 103 ? -7.837 -1.520 19.227 1.00 86.00 103 ASP A O 1
ATOM 835 N N . MET A 1 104 ? -7.276 -2.879 20.917 1.00 84.56 104 MET A N 1
ATOM 836 C CA . MET A 1 104 ? -6.003 -3.296 20.318 1.00 84.56 104 MET A CA 1
ATOM 837 C C . MET A 1 104 ? -6.166 -3.989 18.961 1.00 84.56 104 MET A C 1
ATOM 839 O O . MET A 1 104 ? -5.217 -4.011 18.177 1.00 84.56 104 MET A O 1
ATOM 843 N N . LYS A 1 105 ? -7.358 -4.505 18.623 1.00 85.25 105 LYS A N 1
ATOM 844 C CA . LYS A 1 105 ? -7.573 -5.138 17.319 1.00 85.25 105 LYS A CA 1
ATOM 845 C C . LYS A 1 105 ? -7.449 -4.145 16.170 1.00 85.25 105 LYS A C 1
ATOM 847 O O . LYS A 1 105 ? -6.933 -4.498 15.115 1.00 85.25 105 LYS A O 1
ATOM 852 N N . LYS A 1 106 ? -7.850 -2.889 16.386 1.00 83.81 106 LYS A N 1
ATOM 853 C CA . LYS A 1 106 ? -7.727 -1.824 15.379 1.00 83.81 106 LYS A CA 1
ATOM 854 C C . LYS A 1 106 ? -6.267 -1.497 15.074 1.00 83.81 106 LYS A C 1
ATOM 856 O O . LYS A 1 106 ? -5.945 -1.174 13.937 1.00 83.81 106 LYS A O 1
ATOM 861 N N . ILE A 1 107 ? -5.375 -1.656 16.053 1.00 84.75 107 ILE A N 1
ATOM 862 C CA . ILE A 1 107 ? -3.929 -1.463 15.875 1.00 84.75 107 ILE A CA 1
ATOM 863 C C . ILE A 1 107 ? -3.320 -2.554 14.996 1.00 84.75 107 ILE A C 1
ATOM 865 O O . ILE A 1 107 ? -2.428 -2.260 14.199 1.00 84.75 107 ILE A O 1
ATOM 869 N N . TYR A 1 108 ? -3.836 -3.786 15.059 1.00 85.12 108 TYR A N 1
ATOM 870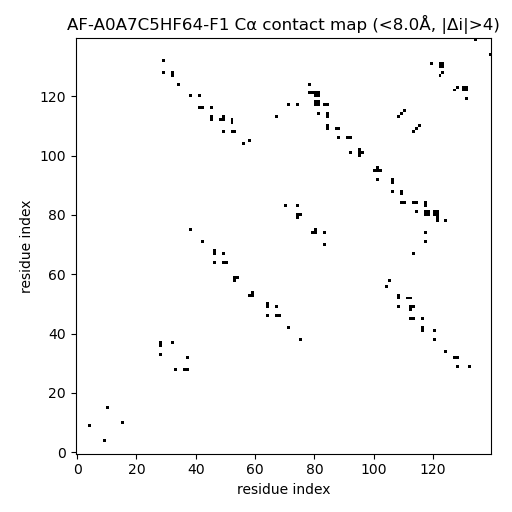 C CA . TYR A 1 108 ? -3.352 -4.851 14.182 1.00 85.12 108 TYR A CA 1
ATOM 871 C C . TYR A 1 108 ? -3.543 -4.529 12.705 1.00 85.12 108 TYR A C 1
ATOM 873 O O . TYR A 1 108 ? -2.656 -4.872 11.943 1.00 85.12 108 TYR A O 1
ATOM 881 N N . ILE A 1 109 ? -4.594 -3.799 12.314 1.00 85.06 109 ILE A N 1
ATOM 882 C CA . ILE A 1 109 ? -4.804 -3.368 10.917 1.00 85.06 109 ILE A CA 1
ATOM 883 C C . ILE A 1 109 ? -3.706 -2.394 10.447 1.00 85.06 109 ILE A C 1
ATOM 885 O O . ILE A 1 109 ? -3.274 -2.407 9.288 1.00 85.06 109 ILE A O 1
ATOM 889 N N . PHE A 1 110 ? -3.224 -1.537 11.350 1.00 83.31 110 PHE A N 1
ATOM 890 C CA . PHE A 1 110 ? -2.116 -0.632 11.047 1.00 83.31 110 PHE A CA 1
ATOM 891 C C . PHE A 1 110 ? -0.789 -1.392 10.940 1.00 83.31 110 PHE A C 1
ATOM 893 O O . PHE A 1 110 ? 0.021 -1.091 10.069 1.00 83.31 110 PHE A O 1
ATOM 900 N N . LEU A 1 111 ? -0.575 -2.413 11.770 1.00 86.56 111 LEU A N 1
ATOM 901 C CA . LEU A 1 111 ? 0.618 -3.263 11.690 1.00 86.56 111 LEU A CA 1
ATOM 902 C C . LEU A 1 111 ? 0.600 -4.169 10.453 1.00 86.56 111 LEU A C 1
ATOM 904 O O . LEU A 1 111 ? 1.591 -4.281 9.739 1.00 86.56 111 LEU A O 1
ATOM 908 N N . TYR A 1 112 ? -0.538 -4.792 10.185 1.00 86.81 112 TYR A N 1
ATOM 909 C CA . TYR A 1 112 ? -0.782 -5.680 9.065 1.00 86.81 112 TYR A CA 1
ATOM 910 C C . TYR A 1 112 ? -2.184 -5.383 8.528 1.00 86.81 112 TYR A C 1
ATOM 912 O O . TYR A 1 112 ? -3.149 -5.573 9.257 1.00 86.81 112 TYR A O 1
ATOM 920 N N . PRO A 1 113 ? -2.345 -4.898 7.293 1.00 93.25 113 PRO A N 1
ATOM 921 C CA . PRO A 1 113 ? -1.355 -4.873 6.219 1.00 93.25 113 PRO A CA 1
ATOM 922 C C . PRO A 1 113 ? -0.651 -3.515 6.039 1.00 93.25 113 PRO A C 1
ATOM 924 O O . PRO A 1 113 ? 0.267 -3.416 5.228 1.00 93.25 113 PRO A O 1
ATOM 927 N N . THR A 1 114 ? -1.066 -2.461 6.752 1.00 94.25 114 THR A N 1
ATOM 928 C CA . THR A 1 114 ? -0.667 -1.074 6.426 1.00 94.25 114 THR A CA 1
ATOM 929 C C . THR A 1 114 ? 0.839 -0.849 6.483 1.00 94.25 114 THR A C 1
ATOM 931 O O . THR A 1 114 ? 1.399 -0.345 5.510 1.00 94.25 114 THR A O 1
ATOM 934 N N . ALA A 1 115 ? 1.516 -1.272 7.554 1.00 94.75 115 ALA A N 1
ATOM 935 C CA . ALA A 1 115 ? 2.970 -1.167 7.623 1.00 94.75 115 ALA A CA 1
ATOM 936 C C . ALA A 1 115 ? 3.626 -1.921 6.456 1.00 94.75 115 ALA A C 1
ATOM 938 O O . ALA A 1 115 ? 4.395 -1.329 5.706 1.00 94.75 115 ALA A O 1
ATOM 939 N N . SER A 1 116 ? 3.268 -3.191 6.237 1.00 94.25 116 SER A N 1
ATOM 940 C CA . SER A 1 116 ? 3.867 -4.030 5.189 1.00 94.25 116 SER A CA 1
ATOM 941 C C . SER A 1 116 ? 3.855 -3.361 3.810 1.00 94.25 116 SER A C 1
ATOM 943 O O . SER A 1 116 ? 4.889 -3.306 3.148 1.00 94.25 116 SER A O 1
ATOM 945 N N . PHE A 1 117 ? 2.7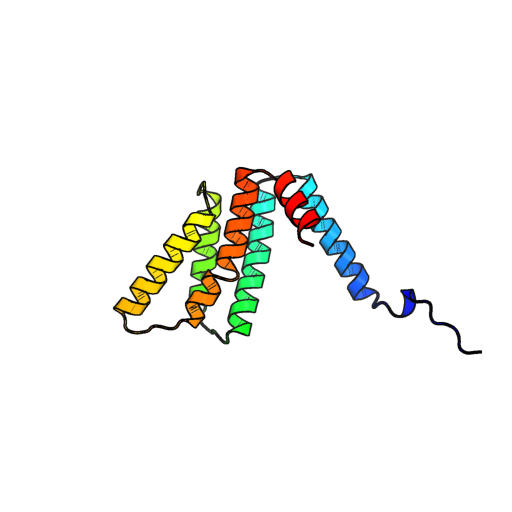21 -2.796 3.388 1.00 96.69 117 PHE A N 1
ATOM 946 C CA . PHE A 1 117 ? 2.625 -2.140 2.080 1.00 96.69 117 PHE A CA 1
ATOM 947 C C . PHE A 1 117 ? 3.343 -0.789 2.017 1.00 96.69 117 PHE A C 1
ATOM 949 O O . PHE A 1 117 ? 3.913 -0.460 0.976 1.00 96.69 117 PHE A O 1
ATOM 956 N N . LEU A 1 118 ? 3.360 -0.015 3.106 1.00 97.00 118 LEU A N 1
ATOM 957 C CA . LEU A 1 118 ? 4.121 1.236 3.159 1.00 97.00 118 LEU A CA 1
ATOM 958 C C . LEU A 1 118 ? 5.632 0.985 3.110 1.00 97.00 118 LEU A C 1
ATOM 960 O O . LEU A 1 118 ? 6.330 1.696 2.394 1.00 97.00 118 LEU A O 1
ATOM 964 N N . PHE A 1 119 ? 6.123 -0.062 3.778 1.00 95.44 119 PHE A N 1
ATOM 965 C CA . PHE A 1 119 ? 7.524 -0.486 3.698 1.00 95.44 119 PHE A CA 1
ATOM 966 C C . PHE A 1 119 ? 7.901 -0.978 2.296 1.00 95.44 119 PHE A C 1
ATOM 968 O O . PHE A 1 119 ? 8.967 -0.626 1.797 1.00 95.44 119 PHE A O 1
ATOM 975 N N . LEU A 1 120 ? 7.027 -1.736 1.621 1.00 95.81 120 LEU A N 1
ATOM 976 C CA . LEU A 1 120 ? 7.251 -2.130 0.223 1.00 95.81 120 LEU A CA 1
ATOM 977 C C . LEU A 1 120 ? 7.321 -0.908 -0.703 1.00 95.81 120 LEU A C 1
ATOM 979 O O . LEU A 1 120 ? 8.200 -0.825 -1.560 1.00 95.81 120 LEU A O 1
ATOM 983 N N . LEU A 1 121 ? 6.434 0.071 -0.512 1.00 97.06 121 LEU A N 1
ATOM 984 C CA . LEU A 1 121 ? 6.472 1.312 -1.281 1.00 97.06 121 LEU A CA 1
ATOM 985 C C . LEU A 1 121 ? 7.731 2.139 -0.972 1.00 97.06 121 LEU A C 1
ATOM 987 O O . LEU A 1 121 ? 8.309 2.717 -1.890 1.00 97.06 121 LEU A O 1
ATOM 991 N N . ALA A 1 122 ? 8.171 2.184 0.287 1.00 96.50 122 ALA A N 1
ATOM 992 C CA . ALA A 1 122 ? 9.405 2.857 0.693 1.00 96.50 122 ALA A CA 1
ATOM 993 C C . ALA A 1 122 ? 10.634 2.207 0.045 1.00 96.50 122 ALA A C 1
ATOM 995 O O . ALA A 1 122 ? 11.479 2.912 -0.505 1.00 96.50 122 ALA A O 1
ATOM 996 N N . LEU A 1 123 ? 10.698 0.870 0.029 1.00 95.75 123 LEU A N 1
ATOM 997 C CA . LEU A 1 123 ? 11.765 0.116 -0.631 1.00 95.75 123 LEU A CA 1
ATOM 998 C C . LEU A 1 123 ? 11.831 0.452 -2.123 1.00 95.75 123 LEU A C 1
ATOM 1000 O O . LEU A 1 123 ? 12.902 0.772 -2.636 1.00 95.75 123 LEU A O 1
ATOM 1004 N N . TYR A 1 124 ? 10.678 0.447 -2.793 1.00 95.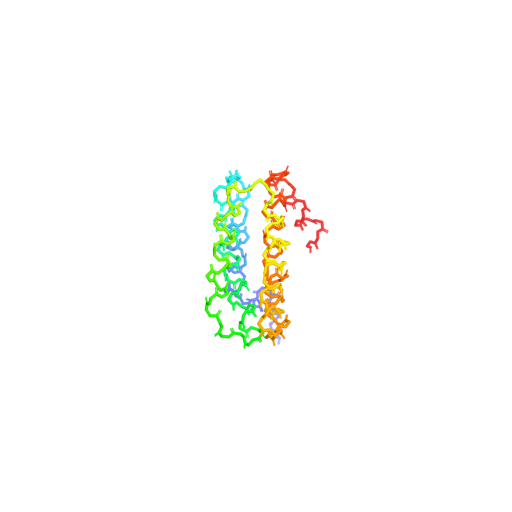88 124 TYR A N 1
ATOM 1005 C CA . TYR A 1 124 ? 10.584 0.820 -4.198 1.00 95.88 124 TYR A CA 1
ATOM 1006 C C . TYR A 1 124 ? 11.037 2.268 -4.449 1.00 95.88 124 TYR A C 1
ATOM 1008 O O . TYR A 1 124 ? 11.824 2.516 -5.357 1.00 95.88 124 TYR A O 1
ATOM 1016 N N . LYS A 1 125 ? 10.596 3.235 -3.634 1.00 95.31 125 LYS A N 1
ATOM 1017 C CA . LYS A 1 125 ? 11.009 4.641 -3.787 1.00 95.31 125 LYS A CA 1
ATOM 1018 C C . LYS A 1 125 ? 12.498 4.865 -3.510 1.00 95.31 125 LYS A C 1
ATOM 1020 O O . LYS A 1 125 ? 13.103 5.711 -4.161 1.00 95.31 125 LYS A O 1
ATOM 1025 N N . GLY A 1 126 ? 13.068 4.149 -2.544 1.00 94.75 126 GLY A N 1
ATOM 1026 C CA . GLY A 1 126 ? 14.460 4.320 -2.128 1.00 94.75 126 GLY A CA 1
ATOM 1027 C C . GLY A 1 126 ? 15.470 3.619 -3.037 1.00 94.75 126 GLY A C 1
ATOM 1028 O O . GLY A 1 126 ? 16.552 4.152 -3.267 1.00 94.75 126 GLY A O 1
ATOM 1029 N N . PHE A 1 127 ? 15.124 2.438 -3.554 1.00 94.69 127 PHE A N 1
ATOM 1030 C CA . PHE A 1 127 ? 16.071 1.550 -4.238 1.00 94.69 127 PHE A CA 1
ATOM 1031 C C . PHE A 1 127 ? 15.580 1.029 -5.598 1.00 94.69 127 PHE A C 1
ATOM 1033 O O . PHE A 1 127 ? 16.309 0.298 -6.266 1.00 94.69 127 PHE A O 1
ATOM 1040 N N . GLY A 1 128 ? 14.372 1.402 -6.026 1.00 94.06 128 GLY A N 1
ATOM 1041 C CA . GLY A 1 128 ? 13.803 1.012 -7.315 1.00 94.06 128 GLY A CA 1
ATOM 1042 C C . GLY A 1 128 ? 13.302 -0.432 -7.369 1.00 94.06 128 GLY A C 1
ATOM 1043 O O . GLY A 1 128 ? 13.187 -1.134 -6.357 1.00 94.06 128 GLY A O 1
ATOM 1044 N N . MET A 1 129 ? 12.980 -0.885 -8.583 1.00 95.25 129 MET A N 1
ATOM 1045 C CA . MET A 1 129 ? 12.453 -2.231 -8.816 1.00 95.25 129 MET A CA 1
ATOM 1046 C C . MET A 1 129 ? 13.489 -3.336 -8.564 1.00 95.25 129 MET A C 1
ATOM 1048 O O . MET A 1 129 ? 13.119 -4.432 -8.145 1.00 95.25 129 MET A O 1
ATOM 1052 N N . ASP A 1 130 ? 14.782 -3.052 -8.735 1.00 93.75 130 ASP A N 1
ATOM 1053 C CA . ASP A 1 130 ? 15.852 -4.030 -8.507 1.00 93.75 130 ASP A CA 1
ATOM 1054 C C . ASP A 1 130 ? 15.816 -4.586 -7.079 1.00 93.75 130 ASP A C 1
ATOM 1056 O O . ASP A 1 130 ? 15.866 -5.799 -6.869 1.00 93.75 130 ASP A O 1
ATOM 1060 N N . ALA A 1 131 ? 15.658 -3.710 -6.082 1.00 93.94 131 ALA A N 1
ATOM 1061 C CA . ALA A 1 131 ? 15.561 -4.122 -4.686 1.00 93.94 131 ALA A CA 1
ATOM 1062 C C . ALA A 1 131 ? 14.285 -4.924 -4.394 1.00 93.94 131 ALA A C 1
ATOM 1064 O O . ALA A 1 131 ? 14.325 -5.879 -3.619 1.00 93.94 131 ALA A O 1
ATOM 1065 N N . MET A 1 132 ? 13.165 -4.579 -5.038 1.00 93.94 132 MET A N 1
ATOM 1066 C CA . MET A 1 132 ? 11.913 -5.336 -4.929 1.00 93.94 132 MET A CA 1
ATOM 1067 C C . MET A 1 132 ? 12.074 -6.761 -5.475 1.00 93.94 132 MET A C 1
ATOM 1069 O O . MET A 1 132 ? 11.629 -7.718 -4.844 1.00 93.94 132 MET A O 1
ATOM 1073 N N . ILE A 1 133 ? 12.748 -6.918 -6.617 1.00 92.62 133 ILE A N 1
ATOM 1074 C CA . ILE A 1 133 ? 13.033 -8.227 -7.219 1.00 92.62 133 ILE A CA 1
ATOM 1075 C C . ILE A 1 133 ? 13.956 -9.042 -6.309 1.00 92.62 133 ILE A C 1
ATOM 1077 O O . ILE A 1 133 ? 13.683 -10.215 -6.049 1.00 92.62 133 ILE A O 1
ATOM 1081 N N . TRP A 1 134 ? 15.011 -8.425 -5.774 1.00 93.69 134 TRP A N 1
ATOM 1082 C CA . TRP A 1 134 ? 15.906 -9.086 -4.823 1.00 93.69 134 TRP A CA 1
ATOM 1083 C C . TRP A 1 134 ? 15.195 -9.529 -3.547 1.00 93.69 134 TRP A C 1
ATOM 1085 O O . TRP A 1 134 ? 15.476 -10.621 -3.056 1.00 93.69 134 TRP A O 1
ATOM 1095 N N . LEU A 1 135 ? 14.245 -8.737 -3.042 1.00 92.62 135 LEU A N 1
ATOM 1096 C CA . LEU A 1 135 ? 13.422 -9.127 -1.901 1.00 92.62 135 LEU A CA 1
ATOM 1097 C C . LEU A 1 135 ? 12.647 -10.413 -2.200 1.00 92.62 135 LEU A C 1
ATOM 1099 O O . LEU A 1 135 ? 12.649 -11.320 -1.375 1.00 92.62 135 LEU A O 1
ATOM 1103 N N . VAL A 1 136 ? 12.042 -10.526 -3.386 1.00 90.38 136 VAL A N 1
ATOM 1104 C CA . VAL A 1 136 ? 11.344 -11.755 -3.792 1.00 90.38 136 VAL A CA 1
ATOM 1105 C C . VAL A 1 136 ? 12.319 -12.928 -3.903 1.00 90.38 136 VAL A C 1
ATOM 1107 O O . VAL A 1 136 ? 12.038 -13.981 -3.354 1.00 90.38 136 VAL A O 1
ATOM 1110 N N . ILE A 1 137 ? 13.473 -12.758 -4.552 1.00 91.94 137 ILE A N 1
ATOM 1111 C CA . ILE A 1 137 ? 14.441 -13.850 -4.774 1.00 91.94 137 ILE A CA 1
ATOM 1112 C C . ILE A 1 137 ? 15.046 -14.380 -3.465 1.00 91.94 137 ILE A C 1
ATOM 1114 O O . ILE A 1 137 ? 15.326 -15.570 -3.363 1.00 91.94 137 ILE A O 1
ATOM 1118 N N . VAL A 1 138 ? 15.309 -13.506 -2.490 1.00 93.25 138 VAL A N 1
ATOM 1119 C CA . VAL A 1 138 ? 15.991 -13.888 -1.242 1.00 93.25 138 VAL A CA 1
ATOM 1120 C C . VAL A 1 138 ? 15.018 -14.427 -0.194 1.00 93.25 138 VAL A C 1
ATOM 1122 O O . VAL A 1 138 ? 15.405 -15.276 0.607 1.00 93.25 138 VAL A O 1
ATOM 1125 N N . VAL A 1 139 ? 13.785 -13.914 -0.158 1.00 89.25 139 VAL A N 1
ATOM 1126 C CA . VAL A 1 139 ? 12.813 -14.232 0.901 1.00 89.25 139 VAL A CA 1
ATOM 1127 C C . VAL A 1 139 ? 11.838 -15.345 0.502 1.00 89.25 139 VAL A C 1
ATOM 1129 O O . VAL A 1 139 ? 11.414 -16.088 1.389 1.00 89.25 139 VAL A O 1
ATOM 1132 N N . ALA A 1 140 ? 11.446 -15.434 -0.778 1.00 73.44 140 ALA A N 1
ATOM 1133 C CA . ALA A 1 140 ? 10.444 -16.394 -1.267 1.00 73.44 140 ALA A CA 1
ATOM 1134 C C . ALA A 1 140 ? 11.041 -17.776 -1.568 1.00 73.44 140 ALA A C 1
ATOM 1136 O O . ALA A 1 140 ? 10.321 -18.770 -1.315 1.00 73.44 140 ALA A O 1
#

Foldseek 3Di:
DPPPPPPVNPDDPVVVVVVVVVVVVVVVCLVVQDLVSLLVVLLVVLLVQLVVLCVVLVNPDVVLSVVLVVLSVVLSVDLQSLVSLVVVLVVVQVVCVVVVNDDCSSNVSSVPPVNVSSVLSNQCSPPNSVSVVVCVVPPD

pLDDT: mean 89.6, std 10.09, range [44.19, 97.25]

Solvent-accessible surface area (backbone atoms only — not comparable to full-atom values): 7978 Å² total; per-residue (Å²): 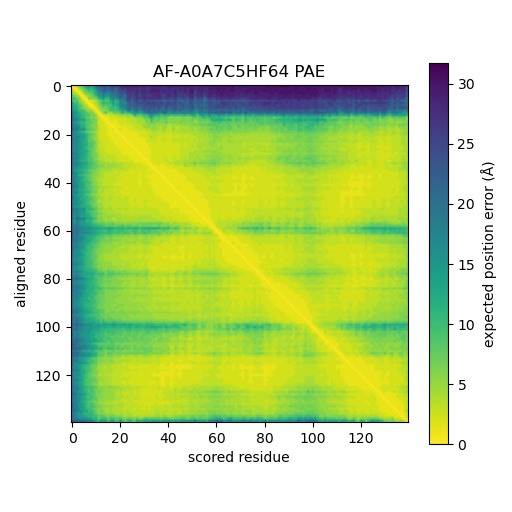134,84,76,79,73,52,76,74,73,76,46,59,65,66,63,55,52,50,51,53,52,51,52,51,52,52,51,52,52,56,71,66,64,41,71,69,57,54,51,51,51,53,48,54,52,46,52,52,42,44,53,51,44,29,62,75,71,70,53,91,57,72,63,58,58,53,51,50,51,51,53,56,60,50,37,72,79,41,86,60,27,43,58,52,42,57,53,50,51,51,53,53,51,53,51,24,57,75,67,73,57,77,58,69,70,66,52,46,46,47,59,47,43,49,33,59,53,26,43,52,51,28,46,37,71,75,57,33,59,67,50,54,52,48,50,50,73,75,72,109

Nearest PDB structures (foldseek):
  5j0l-assembly3_E  TM=3.257E-01  e=9.503E+00  synthetic construct

Radius of gyration: 19.24 Å; Cα contacts (8 Å, |Δi|>4): 86; chains: 1; bounding box: 33×64×44 Å

Sequence (140 aa):
MQKEETFLQKLDKKRFSTGIALIAVVVLIGWIDSAVLTWAFLGAAFMFALYETMQLLGIDDNKLYGYGALIWLISFFYSNPDDLFFLASIIALSWMVYKNEVDMKKIYIFLYPTASFLFLLALYKGFGMDAMIWLVIVVA